Protein AF-A0A4S0UPZ2-F1 (afdb_monomer_lite)

Structure (mmCIF, N/CA/C/O backbone):
data_AF-A0A4S0UPZ2-F1
#
_entry.id   AF-A0A4S0UPZ2-F1
#
loop_
_atom_site.group_PDB
_atom_site.id
_atom_site.type_symbol
_atom_site.label_atom_id
_atom_site.label_alt_id
_atom_site.label_comp_id
_atom_site.label_asym_id
_atom_site.label_entity_id
_atom_site.label_seq_id
_atom_site.pdbx_PDB_ins_code
_atom_site.Cartn_x
_atom_site.Cartn_y
_atom_site.Cartn_z
_atom_site.occupancy
_atom_site.B_iso_or_equiv
_atom_site.auth_seq_id
_atom_site.auth_comp_id
_atom_site.auth_asym_id
_atom_site.auth_atom_id
_atom_site.pdbx_PDB_model_num
ATOM 1 N N . TRP A 1 1 ? -9.114 -11.997 11.351 1.00 41.38 1 TRP A N 1
ATOM 2 C CA . TRP A 1 1 ? -10.579 -11.842 11.293 1.00 41.38 1 TRP A CA 1
ATOM 3 C C . TRP A 1 1 ? -10.906 -10.466 10.731 1.00 41.38 1 TRP A C 1
ATOM 5 O O . TRP A 1 1 ? -11.064 -9.527 11.491 1.00 41.38 1 TRP A O 1
ATOM 15 N N . GLY A 1 2 ? -10.913 -10.316 9.406 1.00 51.66 2 GLY A N 1
ATOM 16 C CA . GLY A 1 2 ? -11.280 -9.063 8.741 1.00 51.66 2 GLY A CA 1
ATOM 17 C C . GLY A 1 2 ? -12.536 -9.306 7.922 1.00 51.66 2 GLY A C 1
ATOM 18 O O . GLY A 1 2 ? -12.486 -10.040 6.940 1.00 51.66 2 GLY A O 1
ATOM 19 N N . GLY A 1 3 ? -13.668 -8.776 8.374 1.00 61.50 3 GLY A N 1
ATOM 20 C CA . GLY A 1 3 ? -14.908 -8.774 7.606 1.00 61.50 3 GLY A CA 1
ATOM 21 C C . GLY A 1 3 ? -15.029 -7.449 6.867 1.00 61.50 3 GLY A C 1
ATOM 22 O O . GLY A 1 3 ? -14.908 -6.398 7.483 1.00 61.50 3 GLY A O 1
ATOM 23 N N . THR A 1 4 ? -15.275 -7.485 5.561 1.00 67.62 4 THR A N 1
ATOM 24 C CA . THR A 1 4 ? -15.593 -6.288 4.763 1.00 67.62 4 THR A CA 1
ATOM 25 C C . THR A 1 4 ? -17.050 -5.847 4.920 1.00 67.62 4 THR A C 1
ATOM 27 O O . THR A 1 4 ? -17.401 -4.743 4.518 1.00 67.62 4 THR A O 1
ATOM 30 N N . TYR A 1 5 ? -17.899 -6.685 5.529 1.00 72.19 5 TYR A N 1
ATOM 31 C CA . TYR A 1 5 ? -19.290 -6.367 5.837 1.00 72.19 5 TYR A CA 1
ATOM 32 C C . TYR A 1 5 ? -19.778 -7.109 7.088 1.00 72.19 5 TYR A C 1
ATOM 34 O O . TYR A 1 5 ? -19.626 -8.333 7.188 1.00 72.19 5 TYR A O 1
ATOM 42 N N . PHE A 1 6 ? -20.414 -6.371 8.002 1.00 78.50 6 PHE A N 1
ATOM 43 C CA . PHE A 1 6 ? -21.065 -6.901 9.199 1.00 78.50 6 PHE A CA 1
ATOM 44 C C . PHE A 1 6 ? -22.576 -6.636 9.115 1.00 78.50 6 PHE A C 1
ATOM 46 O O . PHE A 1 6 ? -22.980 -5.478 9.000 1.00 78.50 6 PHE A O 1
ATOM 53 N N . PRO A 1 7 ? -23.424 -7.679 9.136 1.00 79.81 7 PRO A N 1
ATOM 54 C CA . PRO A 1 7 ? -24.875 -7.505 9.106 1.00 79.81 7 PRO A CA 1
ATOM 55 C C . PRO A 1 7 ? -25.372 -6.819 10.386 1.00 79.81 7 PRO A C 1
ATOM 57 O O . PRO A 1 7 ? -24.712 -6.883 11.419 1.00 79.81 7 PRO A O 1
ATOM 60 N N . ARG A 1 8 ? -26.556 -6.190 10.344 1.00 77.75 8 ARG A N 1
ATOM 61 C CA . ARG A 1 8 ? -27.177 -5.572 11.534 1.00 77.75 8 ARG A CA 1
ATOM 62 C C . ARG A 1 8 ? -27.313 -6.573 12.686 1.00 77.75 8 ARG A C 1
ATOM 64 O O . ARG A 1 8 ? -26.870 -6.289 13.794 1.00 77.75 8 ARG A O 1
ATOM 71 N N . ASP A 1 9 ? -27.861 -7.745 12.380 1.00 83.12 9 ASP A N 1
ATOM 72 C CA . ASP A 1 9 ? -28.049 -8.858 13.310 1.00 83.12 9 ASP A CA 1
ATOM 73 C C . ASP A 1 9 ? -27.065 -9.990 12.993 1.00 83.12 9 ASP A C 1
ATOM 75 O O . ASP A 1 9 ? -26.717 -10.208 11.828 1.00 83.12 9 ASP A O 1
ATOM 79 N N . ALA A 1 10 ? -26.633 -10.732 14.016 1.00 82.38 10 ALA A N 1
ATOM 80 C CA . ALA A 1 10 ? -25.714 -11.854 13.848 1.00 82.38 10 ALA A CA 1
ATOM 81 C C . ALA A 1 10 ? -26.300 -12.908 12.896 1.00 82.38 10 ALA A C 1
ATOM 83 O O . ALA A 1 10 ? -27.432 -13.366 13.064 1.00 82.38 10 ALA A O 1
ATOM 84 N N . ARG A 1 11 ? -25.528 -13.308 11.883 1.00 77.00 11 ARG A N 1
ATOM 85 C CA . ARG A 1 11 ? -25.946 -14.309 10.890 1.00 77.00 11 ARG A CA 1
ATOM 86 C C . ARG A 1 11 ? -24.776 -15.190 10.490 1.00 77.00 11 ARG A C 1
ATOM 88 O O . ARG A 1 11 ? -23.660 -14.704 10.328 1.00 77.00 11 ARG A O 1
ATOM 95 N N . TYR A 1 12 ? -25.052 -16.479 10.287 1.00 76.75 12 TYR A N 1
ATOM 96 C CA . TYR A 1 12 ? -24.095 -17.463 9.762 1.00 76.75 12 TYR A CA 1
ATOM 97 C C . TYR A 1 12 ? -22.742 -17.472 10.500 1.00 76.75 12 TYR A C 1
ATOM 99 O O . TYR A 1 12 ? -21.684 -17.458 9.876 1.00 76.75 12 TYR A O 1
ATOM 107 N N . GLY A 1 13 ? -22.768 -17.429 11.838 1.00 74.12 13 GLY A N 1
ATOM 108 C CA . GLY A 1 13 ? -21.552 -17.429 12.662 1.00 74.12 13 GLY A CA 1
ATOM 109 C C . GLY A 1 13 ? -20.736 -16.132 12.612 1.00 74.12 13 GLY A C 1
ATOM 110 O O . GLY A 1 13 ? -19.625 -16.098 13.134 1.00 74.12 13 GLY A O 1
ATOM 111 N N . ARG A 1 14 ? -21.261 -15.061 11.998 1.00 74.44 14 ARG A N 1
ATOM 112 C CA . ARG A 1 14 ? -20.650 -13.728 12.007 1.00 74.44 14 ARG A CA 1
ATOM 113 C C . ARG A 1 14 ? -21.340 -12.840 13.043 1.00 74.44 14 ARG A C 1
ATOM 115 O O . ARG A 1 14 ? -22.576 -12.819 13.068 1.00 74.44 14 ARG A O 1
ATOM 122 N N . PRO A 1 15 ? -20.574 -12.096 13.861 1.00 78.50 15 PRO A N 1
ATOM 123 C CA . PRO A 1 15 ? -21.151 -11.137 14.789 1.00 78.50 15 PRO A CA 1
ATOM 124 C C . PRO A 1 15 ? -21.911 -10.051 14.024 1.00 78.50 15 PRO A C 1
ATOM 126 O O . PRO A 1 15 ? -21.517 -9.649 12.923 1.00 78.50 15 PRO A O 1
ATOM 129 N N . GLY A 1 16 ? -23.014 -9.596 14.613 1.00 85.94 16 GLY A N 1
ATOM 130 C CA . GLY A 1 16 ? -23.727 -8.422 14.121 1.00 85.94 16 GLY A CA 1
ATOM 131 C C . GLY A 1 16 ? -22.909 -7.154 14.366 1.00 85.94 16 GLY A C 1
ATOM 132 O O . GLY A 1 16 ? -22.077 -7.111 15.272 1.00 85.94 16 GLY A O 1
ATOM 133 N N . PHE A 1 17 ? -23.152 -6.102 13.590 1.00 86.50 17 PHE A N 1
ATOM 134 C CA . PHE A 1 17 ? -22.416 -4.844 13.712 1.00 86.50 17 PHE A CA 1
ATOM 135 C C . PHE A 1 17 ? -22.521 -4.244 15.123 1.00 86.50 17 PHE A C 1
ATOM 137 O O . PHE A 1 17 ? -21.521 -3.783 15.663 1.00 86.50 17 PHE A O 1
ATOM 144 N N . ILE A 1 18 ? -23.691 -4.343 15.766 1.00 87.44 18 ILE A N 1
ATOM 145 C CA . ILE A 1 18 ? -23.878 -3.887 17.153 1.00 87.44 18 ILE A CA 1
ATOM 146 C C . ILE A 1 18 ? -22.973 -4.653 18.125 1.00 87.44 18 ILE A C 1
ATOM 148 O O . ILE A 1 18 ? -22.303 -4.037 18.944 1.00 87.44 18 ILE A O 1
ATOM 152 N N . GLN A 1 19 ? -22.863 -5.974 17.974 1.00 85.88 19 GLN A N 1
ATOM 153 C CA . GLN A 1 19 ? -21.995 -6.798 18.825 1.00 85.88 19 GLN A CA 1
ATOM 154 C C . GLN A 1 19 ? -20.514 -6.455 18.634 1.00 85.88 19 GLN A C 1
ATOM 156 O O . GLN A 1 19 ? -19.737 -6.494 19.586 1.00 85.88 19 GLN A O 1
ATOM 161 N N . VAL A 1 20 ? -20.113 -6.102 17.407 1.00 86.88 20 VAL A N 1
ATOM 162 C CA . VAL A 1 20 ? -18.757 -5.606 17.138 1.00 86.88 20 VAL A CA 1
ATOM 163 C C . VAL A 1 20 ? -18.519 -4.289 17.879 1.00 86.88 20 VAL A C 1
ATOM 165 O O . VAL A 1 20 ? -17.489 -4.150 18.531 1.00 86.88 20 VAL A O 1
ATOM 168 N N . LEU A 1 21 ? -19.467 -3.348 17.830 1.00 88.81 21 LEU A N 1
ATOM 169 C CA . LEU A 1 21 ? -19.346 -2.063 18.527 1.00 88.81 21 LEU A CA 1
ATOM 170 C C . LEU A 1 21 ? -19.285 -2.224 20.052 1.00 88.81 21 LEU A C 1
ATOM 172 O O . LEU A 1 21 ? -18.443 -1.600 20.690 1.00 88.81 21 LEU A O 1
ATOM 176 N N . GLU A 1 22 ? -20.114 -3.091 20.633 1.00 90.75 22 GLU A N 1
ATOM 177 C CA . GLU A 1 22 ? -20.085 -3.398 22.071 1.00 90.75 22 GLU A CA 1
ATOM 178 C C . GLU A 1 22 ? -18.745 -4.012 22.496 1.00 90.75 22 GLU A C 1
ATOM 180 O O . GLU A 1 22 ? -18.179 -3.641 23.525 1.00 90.75 22 GLU A O 1
ATOM 185 N N . ALA A 1 23 ? -18.195 -4.923 21.686 1.00 87.44 23 ALA A N 1
ATOM 186 C CA . ALA A 1 23 ? -16.885 -5.512 21.946 1.00 87.44 23 ALA A CA 1
ATOM 187 C C . ALA A 1 23 ? -15.756 -4.470 21.873 1.00 87.44 23 ALA A C 1
ATOM 189 O O . ALA A 1 23 ? -14.824 -4.527 22.678 1.00 87.44 23 ALA A O 1
ATOM 190 N N . VAL A 1 24 ? -15.847 -3.513 20.943 1.00 87.31 24 VAL A N 1
ATOM 191 C CA . VAL A 1 24 ? -14.893 -2.400 20.823 1.00 87.31 24 VAL A CA 1
ATOM 192 C C . VAL A 1 24 ? -14.984 -1.463 22.028 1.00 87.31 24 VAL A C 1
ATOM 194 O O . VAL A 1 24 ? -13.948 -1.162 22.616 1.00 87.31 24 VAL A O 1
ATOM 197 N N . ASP A 1 25 ? -16.186 -1.044 22.439 1.00 90.56 25 ASP A N 1
ATOM 198 C CA . ASP A 1 25 ? -16.372 -0.178 23.617 1.00 90.56 25 ASP A CA 1
ATOM 199 C C . ASP A 1 25 ? -15.835 -0.847 24.890 1.00 90.56 25 ASP A C 1
ATOM 201 O O . ASP A 1 25 ? -15.066 -0.241 25.640 1.00 90.56 25 ASP A O 1
ATOM 205 N N . LYS A 1 26 ? -16.138 -2.136 25.086 1.00 89.38 26 LYS A N 1
ATOM 206 C CA . LYS A 1 26 ? -15.614 -2.910 26.214 1.00 89.38 26 LYS A CA 1
ATOM 207 C C . LYS A 1 26 ? -14.088 -2.992 26.194 1.00 89.38 26 LYS A C 1
ATOM 209 O O . LYS A 1 26 ? -13.446 -2.740 27.212 1.00 89.38 26 LYS A O 1
ATOM 214 N N . ALA A 1 27 ? -13.495 -3.324 25.047 1.00 87.25 27 ALA A N 1
ATOM 215 C CA . ALA A 1 27 ? -12.043 -3.400 24.910 1.00 87.25 27 ALA A CA 1
ATOM 216 C C . ALA A 1 27 ? -11.376 -2.042 25.178 1.00 87.25 27 ALA A C 1
ATOM 218 O O . ALA A 1 27 ? -10.350 -1.991 25.855 1.00 87.25 27 ALA A O 1
ATOM 219 N N . TRP A 1 28 ? -11.979 -0.949 24.707 1.00 86.31 28 TRP A N 1
ATOM 220 C CA . TRP A 1 28 ? -11.487 0.404 24.943 1.00 86.31 28 TRP A CA 1
ATOM 221 C C . TRP A 1 28 ? -11.517 0.782 26.425 1.00 86.31 28 TRP A C 1
ATOM 223 O O . TRP A 1 28 ? -10.536 1.308 26.937 1.00 86.31 28 TRP A O 1
ATOM 233 N N . ARG A 1 29 ? -12.608 0.474 27.135 1.00 88.38 29 ARG A N 1
ATOM 234 C CA . ARG A 1 29 ? -12.759 0.806 28.561 1.00 88.38 29 ARG A CA 1
ATOM 235 C C . ARG A 1 29 ? -11.898 -0.058 29.475 1.00 88.38 29 ARG A C 1
ATOM 237 O O . ARG A 1 29 ? -11.343 0.447 30.443 1.00 88.38 29 ARG A O 1
ATOM 244 N N . GLU A 1 30 ? -11.814 -1.356 29.198 1.00 90.00 30 GLU A N 1
ATOM 245 C CA . GLU A 1 30 ? -11.189 -2.320 30.111 1.00 90.00 30 GLU A CA 1
ATOM 246 C C . GLU A 1 30 ? -9.710 -2.574 29.804 1.00 90.00 30 GLU A C 1
ATOM 248 O O . GLU A 1 30 ? -8.969 -3.023 30.677 1.00 90.00 30 GLU A O 1
ATOM 253 N N . LYS A 1 31 ? -9.270 -2.347 28.560 1.00 85.50 31 LYS A N 1
ATOM 254 C CA . LYS A 1 31 ? -7.946 -2.771 28.074 1.00 85.50 31 LYS A CA 1
ATOM 255 C C . LYS A 1 31 ? -7.236 -1.696 27.254 1.00 85.50 31 LYS A C 1
ATOM 257 O O . LYS A 1 31 ? -6.421 -2.020 26.391 1.00 85.50 31 LYS A O 1
ATOM 262 N N . GLN A 1 32 ? -7.507 -0.424 27.542 1.00 84.12 32 GLN A N 1
ATOM 263 C CA . GLN A 1 32 ? -6.949 0.710 26.801 1.00 84.12 32 GLN A CA 1
ATOM 264 C C . GLN A 1 32 ? -5.416 0.669 26.705 1.00 84.12 32 GLN A C 1
ATOM 266 O O . GLN A 1 32 ? -4.858 0.875 25.632 1.00 84.12 32 GLN A O 1
ATOM 271 N N . GLN A 1 33 ? -4.736 0.353 27.811 1.00 83.94 33 GLN A N 1
ATOM 272 C CA . GLN A 1 33 ? -3.273 0.298 27.854 1.00 83.94 33 GLN A CA 1
ATOM 273 C C . GLN A 1 33 ? -2.708 -0.823 26.968 1.00 83.94 33 GLN A C 1
ATOM 275 O O . GLN A 1 33 ? -1.809 -0.585 26.171 1.00 83.94 33 GLN A O 1
ATOM 280 N N . SER A 1 34 ? -3.301 -2.018 27.019 1.00 81.94 34 SER A N 1
ATOM 281 C CA . SER A 1 34 ? -2.903 -3.147 26.165 1.00 81.94 34 SER A CA 1
ATOM 282 C C . SER A 1 34 ? -3.173 -2.880 24.676 1.00 81.94 34 SER A C 1
ATOM 284 O O . SER A 1 34 ? -2.413 -3.332 23.816 1.00 81.94 34 SER A O 1
ATOM 286 N N . LEU A 1 35 ? -4.232 -2.126 24.355 1.00 84.56 35 LEU A N 1
ATOM 287 C CA . LEU A 1 35 ? -4.507 -1.664 22.992 1.00 84.56 35 LEU A CA 1
ATOM 288 C C . LEU A 1 35 ? -3.441 -0.680 22.501 1.00 84.56 35 LEU A C 1
ATOM 290 O O . LEU A 1 35 ? -2.992 -0.816 21.364 1.00 84.56 35 LEU A O 1
ATOM 294 N N . ALA A 1 36 ? -3.022 0.268 23.345 1.00 86.38 36 ALA A N 1
ATOM 295 C CA . ALA A 1 36 ? -1.958 1.215 23.019 1.00 86.38 36 ALA A CA 1
ATOM 296 C C . ALA A 1 36 ? -0.628 0.491 22.765 1.00 86.38 36 ALA A C 1
ATOM 298 O O . ALA A 1 36 ? -0.044 0.653 21.702 1.00 86.38 36 ALA A O 1
ATOM 299 N N . GLU A 1 37 ? -0.226 -0.417 23.657 1.00 87.31 37 GLU A N 1
ATOM 300 C CA . GLU A 1 37 ? 0.990 -1.227 23.492 1.00 87.31 37 GLU A CA 1
ATOM 301 C C . GLU A 1 37 ? 0.963 -2.070 22.204 1.00 87.31 37 GLU A C 1
ATOM 303 O O . GLU A 1 37 ? 1.966 -2.193 21.500 1.00 87.31 37 GLU A O 1
ATOM 308 N N . SER A 1 38 ? -0.201 -2.628 21.856 1.00 83.62 38 SER A N 1
ATOM 309 C CA . SER A 1 38 ? -0.376 -3.389 20.612 1.00 83.62 38 SER A CA 1
ATOM 310 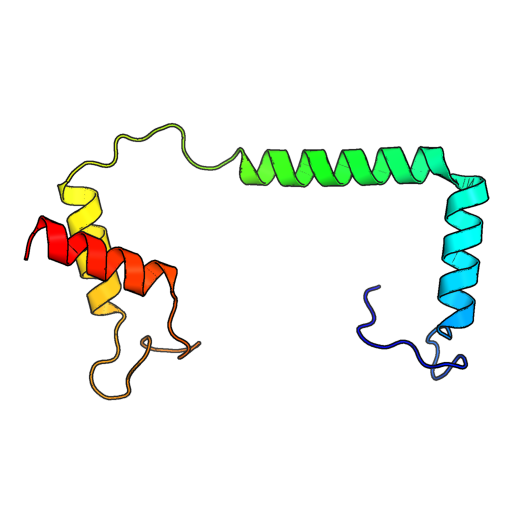C C . SER A 1 38 ? -0.277 -2.499 19.369 1.00 83.62 38 SER A C 1
ATOM 312 O O . SER A 1 38 ? 0.282 -2.916 18.353 1.00 83.62 38 SER A O 1
ATOM 314 N N . ALA A 1 39 ? -0.825 -1.283 19.434 1.00 85.06 39 ALA A N 1
ATOM 315 C CA . ALA A 1 39 ? -0.749 -0.305 18.355 1.00 85.06 39 ALA A CA 1
ATOM 316 C C . ALA A 1 39 ? 0.687 0.203 18.161 1.00 85.06 39 ALA A C 1
ATOM 318 O O . ALA A 1 39 ? 1.159 0.273 17.024 1.00 85.06 39 ALA A O 1
ATOM 319 N N . ASP A 1 40 ? 1.402 0.474 19.251 1.00 90.38 40 ASP A N 1
ATOM 320 C CA . ASP A 1 40 ? 2.806 0.882 19.231 1.00 90.38 40 ASP A CA 1
ATOM 321 C C . ASP A 1 40 ? 3.688 -0.228 18.653 1.00 90.38 40 ASP A C 1
ATOM 323 O O . ASP A 1 40 ? 4.498 0.020 17.762 1.00 90.38 40 ASP A O 1
ATOM 327 N N . GLY A 1 41 ? 3.473 -1.480 19.073 1.00 88.62 41 GLY A N 1
ATOM 328 C CA . GLY A 1 41 ? 4.182 -2.637 18.525 1.00 88.62 41 GLY A CA 1
ATOM 329 C C . GLY A 1 41 ? 3.941 -2.832 17.024 1.00 88.62 41 GLY A C 1
ATOM 330 O O . GLY A 1 41 ? 4.878 -3.109 16.273 1.00 88.62 41 GLY A O 1
ATOM 331 N N . LEU A 1 42 ? 2.701 -2.644 16.559 1.00 86.31 42 LEU A N 1
ATOM 332 C CA . LEU A 1 42 ? 2.382 -2.698 15.132 1.00 86.31 42 LEU A CA 1
ATOM 333 C C . LEU A 1 42 ? 3.056 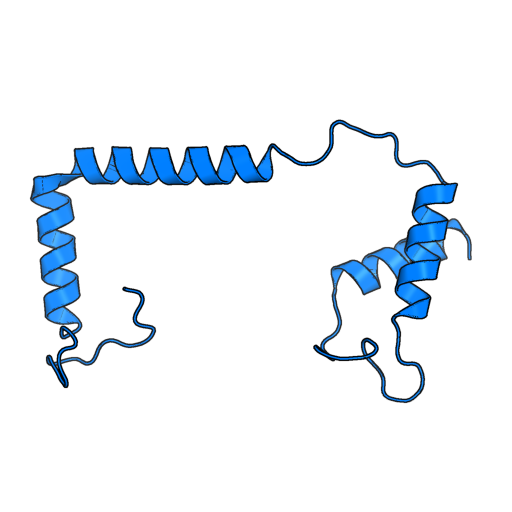-1.556 14.361 1.00 86.31 42 LEU A C 1
ATOM 335 O O . LEU A 1 42 ? 3.593 -1.788 13.278 1.00 86.31 42 LEU A O 1
ATOM 339 N N . THR A 1 43 ? 3.043 -0.349 14.923 1.00 86.75 43 THR A N 1
ATOM 340 C CA . THR A 1 43 ? 3.650 0.842 14.319 1.00 86.75 43 THR A CA 1
ATOM 341 C C . THR A 1 43 ? 5.155 0.660 14.187 1.00 86.75 43 THR A C 1
ATOM 343 O O . THR A 1 43 ? 5.671 0.751 13.078 1.00 86.75 43 THR A O 1
ATOM 346 N N . ALA A 1 44 ? 5.837 0.267 15.263 1.00 87.06 44 ALA A N 1
ATOM 347 C CA . ALA A 1 44 ? 7.269 -0.011 15.260 1.00 87.06 44 ALA A CA 1
ATOM 348 C C . ALA A 1 44 ? 7.646 -1.111 14.253 1.00 87.06 44 ALA A C 1
ATOM 350 O O . ALA A 1 44 ? 8.639 -0.996 13.537 1.00 87.06 44 ALA A O 1
ATOM 351 N N . HIS A 1 45 ? 6.834 -2.167 14.140 1.00 85.44 45 HIS A N 1
ATOM 352 C CA . HIS A 1 45 ? 7.065 -3.240 13.167 1.00 85.44 45 HIS A CA 1
ATOM 353 C C . HIS A 1 45 ? 6.906 -2.769 11.713 1.00 85.44 45 HIS A C 1
ATOM 355 O O . HIS A 1 45 ? 7.670 -3.174 10.832 1.00 85.44 45 HIS A O 1
ATOM 361 N N . VAL A 1 46 ? 5.915 -1.914 11.443 1.00 84.88 46 VAL A N 1
ATOM 362 C CA . VAL A 1 46 ? 5.718 -1.296 10.123 1.00 84.88 46 VAL A CA 1
ATOM 363 C C . VAL A 1 46 ? 6.859 -0.332 9.811 1.00 84.88 46 VAL A C 1
ATOM 365 O O . VAL A 1 46 ? 7.444 -0.424 8.734 1.00 84.88 46 VAL A O 1
ATOM 368 N N . GLU A 1 47 ? 7.226 0.532 10.754 1.00 82.25 47 GLU A N 1
ATOM 369 C CA . GLU A 1 47 ? 8.347 1.460 10.624 1.00 82.25 47 GLU A CA 1
ATOM 370 C C . GLU A 1 47 ? 9.656 0.725 10.371 1.00 82.25 47 GLU A C 1
ATOM 372 O O . GLU A 1 47 ? 10.368 1.085 9.446 1.00 82.25 47 GLU A O 1
ATOM 377 N N . GLN A 1 48 ? 9.958 -0.351 11.098 1.00 80.50 48 GLN A N 1
ATOM 378 C CA . GLN A 1 48 ? 11.172 -1.137 10.879 1.00 80.50 48 GLN A CA 1
ATOM 379 C C . GLN A 1 48 ? 11.201 -1.775 9.481 1.00 80.50 48 GLN A C 1
ATOM 381 O O . GLN A 1 48 ? 12.253 -1.818 8.838 1.00 80.50 48 GLN A O 1
ATOM 386 N N . ARG A 1 49 ? 10.052 -2.243 8.976 1.00 76.81 49 ARG A N 1
ATOM 387 C CA . ARG A 1 49 ? 9.947 -2.755 7.601 1.00 76.81 49 ARG A CA 1
ATOM 388 C C . ARG A 1 49 ? 10.108 -1.669 6.546 1.00 76.81 49 ARG A C 1
ATOM 390 O O . ARG A 1 49 ? 10.686 -1.946 5.502 1.00 76.81 49 ARG A O 1
ATOM 397 N N . LEU A 1 50 ? 9.595 -0.470 6.798 1.00 70.06 50 LEU A N 1
ATOM 398 C CA . LEU A 1 50 ? 9.697 0.660 5.872 1.00 70.06 50 LEU A CA 1
ATOM 399 C C . LEU A 1 50 ? 11.061 1.361 5.950 1.00 70.06 50 LEU A C 1
ATOM 401 O O . LEU A 1 50 ? 11.537 1.877 4.945 1.00 70.06 50 LEU A O 1
ATOM 405 N N . ALA A 1 51 ? 11.713 1.342 7.112 1.00 65.25 51 ALA A N 1
ATOM 406 C CA . ALA A 1 51 ? 13.065 1.850 7.327 1.00 65.25 51 ALA A CA 1
ATOM 407 C C . ALA A 1 51 ? 14.118 0.964 6.642 1.00 65.25 51 ALA A C 1
ATOM 409 O O . ALA A 1 51 ? 15.196 1.430 6.278 1.00 65.25 51 ALA A O 1
ATOM 410 N N . GLY A 1 52 ? 13.796 -0.314 6.431 1.00 62.34 52 GLY A N 1
ATOM 411 C CA . GLY A 1 52 ? 14.604 -1.269 5.687 1.00 62.34 52 GLY A CA 1
ATOM 412 C C . GLY A 1 52 ? 14.406 -1.199 4.173 1.00 62.34 52 GLY A C 1
ATOM 413 O O . GLY A 1 52 ? 14.016 -2.199 3.583 1.00 62.34 52 GLY A O 1
ATOM 414 N N . ALA A 1 53 ? 14.705 -0.070 3.530 1.00 57.00 53 ALA A N 1
ATOM 415 C CA . ALA A 1 53 ? 15.106 -0.057 2.122 1.00 57.00 53 ALA A CA 1
ATOM 416 C C . ALA A 1 53 ? 15.810 1.257 1.770 1.00 57.00 53 ALA A C 1
ATOM 418 O O . ALA A 1 53 ? 15.210 2.327 1.772 1.00 57.00 53 ALA A O 1
ATOM 419 N N . ASN A 1 54 ? 17.074 1.119 1.375 1.00 56.84 54 ASN A N 1
ATOM 420 C CA . ASN A 1 54 ? 17.943 2.135 0.788 1.00 56.84 54 ASN A CA 1
ATOM 421 C C . ASN A 1 54 ? 18.608 3.069 1.810 1.00 56.84 54 ASN A C 1
ATOM 423 O O . ASN A 1 54 ? 18.197 4.207 2.037 1.00 56.84 54 ASN A O 1
ATOM 427 N N . GLY A 1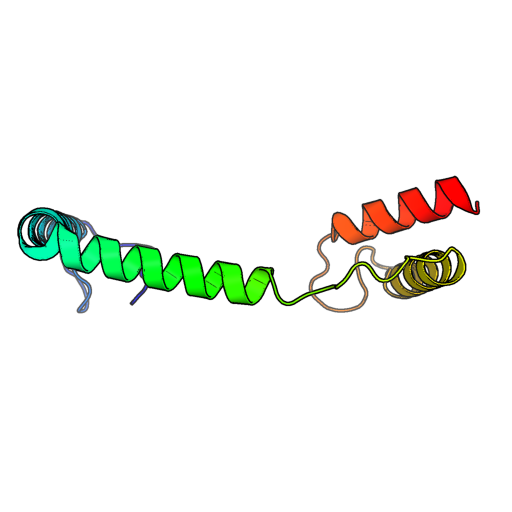 55 ? 19.787 2.649 2.290 1.00 57.44 55 GLY A N 1
ATOM 428 C CA . GLY A 1 55 ? 20.862 3.635 2.411 1.00 57.44 55 GLY A CA 1
ATOM 429 C C . GLY A 1 55 ? 20.930 4.426 1.101 1.00 57.44 55 GLY A C 1
ATOM 430 O O . GLY A 1 55 ? 20.645 3.852 0.050 1.00 57.44 55 GLY A O 1
ATOM 431 N N . LYS A 1 56 ? 21.218 5.732 1.167 1.00 59.56 56 LYS A N 1
ATOM 432 C CA . LYS A 1 56 ? 21.297 6.627 -0.000 1.00 59.56 56 LYS A CA 1
ATOM 433 C C . LYS A 1 56 ? 22.350 6.104 -0.985 1.00 59.56 56 LYS A C 1
ATOM 435 O O . LYS A 1 56 ? 23.476 6.587 -1.004 1.00 59.56 56 LYS A O 1
ATOM 440 N N . ALA A 1 57 ? 22.006 5.096 -1.775 1.00 63.12 57 ALA A N 1
ATOM 441 C CA . ALA A 1 57 ? 22.721 4.763 -2.979 1.00 63.12 57 ALA A CA 1
ATOM 442 C C . ALA A 1 57 ? 22.548 5.989 -3.864 1.00 63.12 57 ALA A C 1
ATOM 444 O O . ALA A 1 57 ? 21.421 6.449 -4.081 1.00 63.12 57 ALA A O 1
ATOM 445 N N . ALA A 1 58 ? 23.663 6.585 -4.271 1.00 67.94 58 ALA A N 1
ATOM 446 C CA . ALA A 1 58 ? 23.608 7.638 -5.259 1.00 67.94 58 ALA A CA 1
ATOM 447 C C . ALA A 1 58 ? 22.953 7.031 -6.504 1.00 67.94 58 ALA A C 1
ATOM 449 O O . ALA A 1 58 ? 23.484 6.092 -7.087 1.00 67.94 58 ALA A O 1
ATOM 450 N N . LEU A 1 59 ? 21.761 7.516 -6.844 1.00 70.88 59 LEU A N 1
ATOM 451 C CA . LEU A 1 5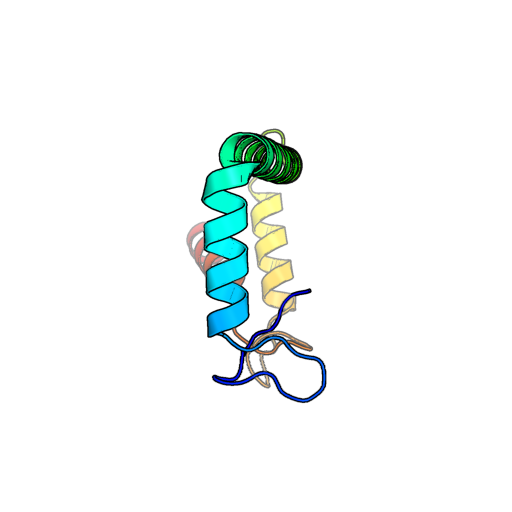9 ? 21.140 7.219 -8.124 1.00 70.88 59 LEU A CA 1
ATOM 452 C C . LEU A 1 59 ? 21.988 7.934 -9.172 1.00 70.88 59 LEU A C 1
ATOM 454 O O . LEU A 1 59 ? 21.946 9.164 -9.255 1.00 70.88 59 LEU A O 1
ATOM 458 N N . ASP A 1 60 ? 22.810 7.181 -9.895 1.00 81.12 60 ASP A N 1
ATOM 459 C CA . ASP A 1 60 ? 23.541 7.715 -11.035 1.00 81.12 60 ASP A CA 1
ATOM 460 C C . ASP A 1 60 ? 22.634 7.810 -12.270 1.00 81.12 60 ASP A C 1
ATOM 462 O O . ASP A 1 60 ? 21.484 7.354 -12.286 1.00 81.12 60 ASP A O 1
ATOM 466 N N . HIS A 1 61 ? 23.139 8.514 -13.279 1.00 81.38 61 HIS A N 1
ATOM 467 C CA . HIS A 1 61 ? 22.410 8.781 -14.514 1.00 81.38 61 HIS A CA 1
ATOM 468 C C . HIS A 1 61 ? 22.066 7.482 -15.256 1.00 81.38 61 HIS A C 1
ATOM 470 O O . HIS A 1 61 ? 20.897 7.257 -15.573 1.00 81.38 61 HIS A O 1
ATOM 476 N N . ASP A 1 62 ? 23.047 6.592 -15.409 1.00 85.69 62 ASP A N 1
ATOM 477 C CA . ASP A 1 62 ? 22.901 5.325 -16.127 1.00 85.69 62 ASP A CA 1
ATOM 478 C C . ASP A 1 62 ? 21.840 4.416 -15.488 1.00 85.69 62 ASP A C 1
ATOM 480 O O . ASP A 1 62 ? 21.036 3.799 -16.188 1.00 85.69 62 ASP A O 1
ATOM 484 N N . THR A 1 63 ? 21.762 4.382 -14.154 1.00 86.00 63 THR A N 1
ATOM 485 C CA . THR A 1 63 ? 20.761 3.597 -13.417 1.00 86.00 63 THR A CA 1
ATOM 486 C C . THR A 1 63 ? 19.338 4.085 -13.695 1.00 86.00 63 THR A C 1
ATOM 488 O O . THR A 1 63 ? 18.402 3.286 -13.776 1.00 86.00 63 THR A O 1
ATOM 491 N N . LEU A 1 64 ? 19.144 5.399 -13.836 1.00 86.12 64 LEU A N 1
ATOM 492 C CA . LEU A 1 64 ? 17.830 5.972 -14.134 1.00 86.12 64 LEU A CA 1
ATOM 493 C C . LEU A 1 64 ? 17.433 5.758 -15.599 1.00 86.12 64 LEU A C 1
ATOM 495 O O . LEU A 1 64 ? 16.259 5.493 -15.866 1.00 86.12 64 LEU A O 1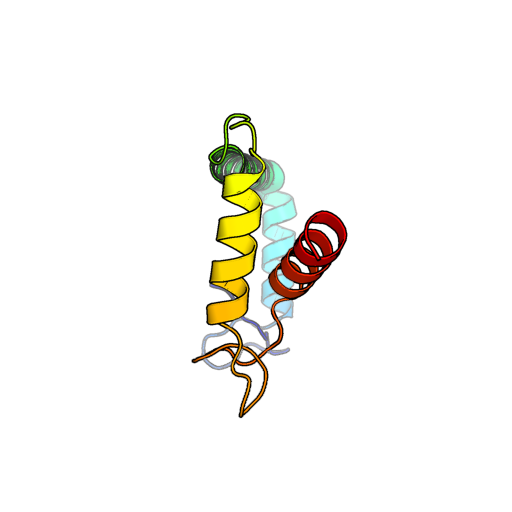
ATOM 499 N N . ALA A 1 65 ? 18.395 5.814 -16.522 1.00 87.38 65 ALA A N 1
ATOM 500 C CA . ALA A 1 65 ? 18.173 5.491 -17.928 1.00 87.38 65 ALA A CA 1
ATOM 501 C C . ALA A 1 65 ? 17.822 4.002 -18.123 1.00 87.38 65 ALA A C 1
ATOM 503 O O . ALA A 1 65 ? 16.847 3.685 -18.809 1.00 87.38 65 ALA A O 1
ATOM 504 N N . ASP A 1 66 ? 18.537 3.087 -17.453 1.00 89.88 66 ASP A N 1
ATOM 505 C CA . ASP A 1 66 ? 18.216 1.650 -17.459 1.00 89.88 66 ASP A CA 1
ATOM 506 C C . ASP A 1 66 ? 16.809 1.387 -16.909 1.00 89.88 66 ASP A C 1
ATOM 508 O O . ASP A 1 66 ? 16.015 0.662 -17.515 1.00 89.88 66 ASP A O 1
ATOM 512 N N . LEU A 1 67 ? 16.447 2.037 -15.796 1.00 90.38 67 LEU A N 1
ATOM 513 C CA . LEU A 1 67 ? 15.100 1.942 -15.237 1.00 90.38 67 LEU A CA 1
ATOM 514 C C . LEU A 1 67 ? 14.034 2.373 -16.257 1.00 90.38 67 LEU A C 1
ATOM 516 O O . LEU A 1 67 ? 13.036 1.669 -16.424 1.00 90.38 67 LEU A O 1
ATOM 520 N N . GLY A 1 68 ? 14.248 3.497 -16.948 1.00 91.75 68 GLY A N 1
ATOM 521 C CA . GLY A 1 68 ? 13.357 3.985 -18.002 1.00 91.75 68 GLY A CA 1
ATOM 522 C C . GLY A 1 68 ? 13.176 2.964 -19.128 1.00 91.75 68 GLY A C 1
ATOM 523 O O . GLY A 1 68 ? 12.043 2.601 -19.453 1.00 91.75 68 GLY A O 1
ATOM 524 N N . GLY A 1 69 ? 14.278 2.422 -19.655 1.00 92.19 69 GLY A N 1
ATOM 525 C CA . GLY A 1 69 ? 14.249 1.407 -20.714 1.00 92.19 69 GLY A CA 1
ATOM 526 C C . GLY A 1 69 ? 13.544 0.113 -20.293 1.00 92.19 69 GLY A C 1
ATOM 527 O O . GLY A 1 69 ? 12.756 -0.457 -21.051 1.00 92.19 69 GLY A O 1
ATOM 528 N N . ARG A 1 70 ? 13.752 -0.334 -19.050 1.00 92.12 70 ARG A N 1
ATOM 529 C CA . ARG A 1 70 ? 13.070 -1.517 -18.507 1.00 92.12 70 ARG A CA 1
ATOM 530 C C . ARG A 1 70 ? 11.569 -1.303 -18.364 1.00 92.12 70 ARG A C 1
ATOM 532 O O . ARG A 1 70 ? 10.812 -2.229 -18.651 1.00 92.12 70 ARG A O 1
ATOM 539 N N . ILE A 1 71 ? 11.135 -0.117 -17.934 1.00 91.81 71 ILE A N 1
ATOM 540 C CA . ILE A 1 71 ? 9.710 0.217 -17.829 1.00 91.81 71 ILE A CA 1
ATOM 541 C C . ILE A 1 71 ? 9.078 0.321 -19.225 1.00 91.81 71 ILE A C 1
ATOM 543 O O . ILE A 1 71 ? 7.991 -0.221 -19.417 1.00 91.81 71 ILE A O 1
ATOM 547 N N . ASP A 1 72 ? 9.751 0.927 -20.212 1.00 91.00 72 ASP A N 1
ATOM 548 C CA . ASP A 1 72 ? 9.258 0.982 -21.601 1.00 91.00 72 ASP A CA 1
ATOM 549 C C . ASP A 1 72 ? 9.045 -0.428 -22.176 1.00 91.00 72 ASP A C 1
ATOM 551 O O . ASP A 1 72 ? 7.997 -0.720 -22.752 1.00 91.00 72 ASP A O 1
ATOM 555 N N . GLY A 1 73 ? 9.971 -1.355 -21.906 1.00 91.19 73 GLY A N 1
ATOM 556 C CA . GLY A 1 73 ? 9.843 -2.760 -22.302 1.00 91.19 73 GLY A CA 1
ATOM 557 C C . GLY A 1 73 ? 8.660 -3.508 -21.664 1.00 91.19 73 GLY A C 1
ATOM 558 O O . GLY A 1 73 ? 8.248 -4.559 -22.169 1.00 91.19 73 GLY A O 1
ATOM 559 N N . MET A 1 74 ? 8.089 -2.989 -20.574 1.00 90.75 74 MET A N 1
ATOM 560 C CA . MET A 1 74 ? 6.881 -3.537 -19.949 1.00 90.75 74 MET A CA 1
ATOM 561 C C . MET A 1 74 ? 5.594 -3.003 -20.580 1.00 90.75 74 MET A C 1
ATOM 563 O O . MET A 1 74 ? 4.535 -3.575 -20.322 1.00 90.75 74 MET A O 1
ATOM 567 N N . ILE A 1 75 ? 5.649 -1.947 -21.396 1.00 89.62 75 ILE A N 1
ATOM 568 C CA . ILE A 1 75 ? 4.468 -1.370 -22.039 1.00 89.62 75 ILE A CA 1
ATOM 569 C C . ILE A 1 75 ? 4.016 -2.256 -23.198 1.00 89.62 75 ILE A C 1
ATOM 571 O O . ILE A 1 75 ? 4.778 -2.624 -24.094 1.00 89.62 75 ILE A O 1
ATOM 575 N N . ASP A 1 76 ? 2.737 -2.605 -23.178 1.00 89.75 76 ASP A N 1
ATOM 576 C CA . ASP A 1 76 ? 2.071 -3.272 -24.284 1.00 89.75 76 ASP A CA 1
ATOM 577 C C . ASP A 1 76 ? 1.615 -2.209 -25.289 1.00 89.75 76 ASP A C 1
ATOM 579 O O . ASP A 1 76 ? 0.628 -1.507 -25.067 1.00 89.75 76 ASP A O 1
ATOM 583 N N . ARG A 1 77 ? 2.377 -2.048 -26.375 1.00 87.69 77 ARG A N 1
ATOM 584 C CA . ARG A 1 77 ? 2.107 -1.033 -27.404 1.00 87.69 77 ARG A CA 1
ATOM 585 C C . ARG A 1 77 ? 0.925 -1.392 -28.311 1.00 87.69 77 ARG A C 1
ATOM 587 O O . ARG A 1 77 ? 0.388 -0.492 -28.948 1.00 87.69 77 ARG A O 1
ATOM 594 N N . ASP A 1 78 ? 0.506 -2.658 -28.328 1.00 88.25 78 ASP A N 1
ATOM 595 C CA . ASP A 1 78 ? -0.584 -3.140 -29.181 1.00 88.25 78 ASP A CA 1
ATOM 596 C C . ASP A 1 78 ? -1.936 -3.057 -28.462 1.00 88.25 78 ASP A C 1
ATOM 598 O O . ASP A 1 78 ? -2.922 -2.585 -29.025 1.00 88.25 78 ASP A O 1
ATOM 602 N N . LEU A 1 79 ? -1.989 -3.502 -27.200 1.00 84.69 79 LEU A N 1
ATOM 603 C CA . LEU A 1 79 ? -3.227 -3.579 -26.411 1.00 84.69 79 LEU A CA 1
ATOM 604 C C . LEU A 1 79 ? -3.359 -2.480 -25.350 1.00 84.69 79 LEU A C 1
ATOM 606 O O . LEU A 1 79 ? -4.408 -2.362 -24.715 1.00 84.69 79 LEU A O 1
ATOM 610 N N . GLY A 1 80 ? -2.306 -1.695 -25.126 1.00 81.81 80 GLY A N 1
ATOM 611 C CA . GLY A 1 80 ? -2.244 -0.709 -24.055 1.00 81.81 80 GLY A CA 1
ATOM 612 C C . GLY A 1 80 ? -2.022 -1.322 -22.665 1.00 81.81 80 GLY A C 1
ATOM 613 O O . GLY A 1 80 ? -2.266 -2.507 -22.400 1.00 81.81 80 GLY A O 1
ATOM 614 N N . GLY A 1 81 ? -1.554 -0.476 -21.745 1.00 84.88 81 GLY A N 1
ATOM 615 C CA . GLY A 1 81 ? -1.216 -0.867 -20.376 1.00 84.88 81 GLY A CA 1
ATOM 616 C C . GLY A 1 81 ? 0.098 -1.646 -20.286 1.00 84.88 81 GLY A C 1
ATOM 617 O O . GLY A 1 81 ? 0.965 -1.546 -21.152 1.00 84.88 81 GLY A O 1
ATOM 618 N N . LEU A 1 82 ? 0.262 -2.408 -19.205 1.00 87.25 82 LEU A N 1
ATOM 619 C CA . LEU A 1 82 ? 1.428 -3.272 -19.015 1.00 87.25 82 LEU A CA 1
ATOM 620 C C . LEU A 1 82 ? 1.225 -4.630 -19.703 1.00 87.25 82 LEU A C 1
ATOM 622 O O . LEU A 1 82 ? 0.100 -5.120 -19.851 1.00 87.25 82 LEU A O 1
ATOM 626 N N . ARG A 1 83 ? 2.327 -5.259 -20.115 1.00 86.38 83 ARG A N 1
ATOM 627 C CA . ARG A 1 83 ? 2.345 -6.657 -20.551 1.00 86.38 83 ARG A CA 1
ATOM 628 C C . ARG A 1 83 ? 1.988 -7.554 -19.364 1.00 86.38 83 ARG A C 1
ATOM 630 O O . ARG A 1 83 ? 2.555 -7.424 -18.282 1.00 86.38 83 ARG A O 1
ATOM 637 N N . GLY A 1 84 ? 1.062 -8.486 -19.577 1.00 80.56 84 GLY A N 1
ATOM 638 C CA . GLY A 1 84 ? 0.535 -9.344 -18.512 1.00 80.56 84 GLY A CA 1
ATOM 639 C C . GLY A 1 84 ? -0.528 -8.658 -17.646 1.00 80.56 84 GLY A C 1
ATOM 640 O O . GLY A 1 84 ? -1.149 -7.678 -18.052 1.00 80.56 84 GLY A O 1
ATOM 641 N N . ALA A 1 85 ? -0.786 -9.221 -16.466 1.00 74.50 85 ALA A N 1
ATOM 642 C CA . ALA A 1 85 ? -1.713 -8.667 -15.484 1.00 74.50 85 ALA A CA 1
ATOM 643 C C . ALA A 1 85 ? -0.939 -8.025 -14.316 1.00 74.50 85 ALA A C 1
ATOM 645 O O . ALA A 1 85 ? 0.108 -8.553 -13.941 1.00 74.50 85 ALA A O 1
ATOM 646 N N . PRO A 1 86 ? -1.462 -6.961 -13.679 1.00 69.31 86 PRO A N 1
ATOM 647 C CA . PRO A 1 86 ? -2.680 -6.221 -14.015 1.00 69.31 86 PRO A CA 1
ATOM 648 C C . PRO A 1 86 ? -2.460 -5.192 -15.139 1.00 69.31 86 PRO A C 1
ATOM 650 O O . PRO A 1 86 ? -1.440 -4.514 -15.192 1.00 69.31 86 PRO A O 1
ATOM 653 N N . LYS A 1 87 ? -3.466 -5.029 -16.007 1.00 75.69 87 LYS A N 1
ATOM 654 C CA . LYS A 1 87 ? -3.448 -4.110 -17.164 1.00 75.69 87 LYS A CA 1
ATOM 655 C C . LYS A 1 87 ? -3.654 -2.629 -16.800 1.00 75.69 87 LYS A C 1
ATOM 657 O O . LYS A 1 87 ? -3.608 -1.776 -17.683 1.00 75.69 87 LYS A O 1
ATOM 662 N N . PHE A 1 88 ? -3.902 -2.312 -15.526 1.00 77.44 88 PHE A N 1
ATOM 663 C CA . PHE A 1 88 ? -4.108 -0.931 -15.087 1.00 77.44 88 PHE A CA 1
ATOM 664 C C . PHE A 1 88 ? -2.809 -0.115 -15.174 1.00 77.44 88 PHE A C 1
ATOM 666 O O . PHE A 1 88 ? -1.741 -0.645 -14.858 1.00 77.44 88 PHE A O 1
ATOM 673 N N . PRO A 1 89 ? -2.881 1.175 -15.553 1.00 72.19 89 PRO A N 1
ATOM 674 C CA . PRO A 1 89 ? -1.711 2.041 -15.579 1.00 72.19 89 PRO A CA 1
ATOM 675 C C . PRO A 1 89 ? -1.084 2.142 -14.188 1.00 72.19 89 PRO A C 1
ATOM 677 O O . PRO A 1 89 ? -1.741 2.522 -13.217 1.00 72.19 89 PRO A O 1
ATOM 680 N N . ASN A 1 90 ? 0.203 1.827 -14.092 1.00 86.56 90 ASN A N 1
ATOM 681 C CA . ASN A 1 90 ? 0.975 2.060 -12.881 1.00 86.56 90 ASN A CA 1
ATOM 682 C C . ASN A 1 90 ? 1.456 3.520 -12.894 1.00 86.56 90 ASN A C 1
ATOM 684 O O . ASN A 1 90 ? 2.346 3.878 -13.663 1.00 86.56 90 ASN A O 1
ATOM 688 N N . ALA A 1 91 ? 0.830 4.378 -12.082 1.00 89.56 91 ALA A N 1
ATOM 689 C CA . ALA A 1 91 ? 1.131 5.812 -12.060 1.00 89.56 91 ALA A CA 1
ATOM 690 C C . ALA A 1 91 ? 2.621 6.125 -11.786 1.00 89.56 91 ALA A C 1
ATOM 692 O O . ALA A 1 91 ? 3.184 6.937 -12.522 1.00 89.56 91 ALA A O 1
ATOM 693 N N . PRO A 1 92 ? 3.299 5.460 -10.825 1.00 90.50 92 PRO A N 1
ATOM 694 C CA . PRO A 1 92 ? 4.749 5.575 -10.675 1.00 90.50 92 PRO A CA 1
ATOM 695 C C . PRO A 1 92 ? 5.539 5.283 -11.955 1.00 90.50 92 PRO A C 1
ATOM 697 O O . PRO A 1 92 ? 6.439 6.044 -12.288 1.00 90.50 92 PRO A O 1
ATOM 700 N N . PHE A 1 93 ? 5.186 4.237 -12.709 1.00 91.06 93 PHE A N 1
ATOM 701 C CA . PHE A 1 93 ? 5.886 3.903 -13.956 1.00 91.06 93 PHE A CA 1
ATOM 702 C C . PHE A 1 93 ? 5.718 4.987 -15.017 1.00 91.06 93 PHE A C 1
ATOM 704 O O . PHE A 1 93 ? 6.690 5.369 -15.664 1.00 91.06 93 PHE A O 1
ATOM 711 N N . MET A 1 94 ? 4.504 5.524 -15.165 1.00 90.44 94 MET A N 1
ATOM 712 C CA . MET A 1 94 ? 4.245 6.617 -16.107 1.00 90.44 94 MET A CA 1
ATOM 713 C C . MET A 1 94 ? 5.049 7.868 -15.735 1.00 90.44 94 MET A C 1
ATOM 715 O O . MET A 1 94 ? 5.621 8.522 -16.603 1.00 90.44 94 MET A O 1
ATOM 719 N N . HIS A 1 95 ? 5.146 8.168 -14.437 1.00 91.62 95 HIS A N 1
ATOM 720 C CA . HIS A 1 95 ? 5.949 9.280 -13.943 1.00 91.62 95 HIS A CA 1
ATOM 721 C C . HIS A 1 95 ? 7.448 9.063 -14.200 1.00 91.62 95 HIS A C 1
ATOM 723 O O . HIS A 1 95 ? 8.119 9.977 -14.670 1.00 91.62 95 HIS A O 1
ATOM 729 N N . SER A 1 96 ? 7.973 7.858 -13.960 1.00 90.81 96 SER A N 1
ATOM 730 C CA . SER A 1 96 ? 9.373 7.528 -14.252 1.00 90.81 96 SER A CA 1
ATOM 731 C C . SER A 1 96 ? 9.710 7.655 -15.740 1.00 90.81 96 SER A C 1
ATOM 733 O O . SER A 1 96 ? 10.745 8.228 -16.065 1.00 90.81 96 SER A O 1
ATOM 735 N N . LEU A 1 97 ? 8.833 7.191 -16.640 1.00 91.44 97 LEU A N 1
ATOM 736 C CA . LEU A 1 97 ? 9.014 7.354 -18.089 1.00 91.44 97 LEU A CA 1
ATOM 737 C C . LEU A 1 97 ? 9.021 8.829 -18.502 1.00 91.44 97 LEU A C 1
ATOM 739 O O . LEU A 1 97 ? 9.887 9.249 -19.264 1.00 91.44 97 LEU A O 1
ATOM 743 N N . TRP A 1 98 ? 8.094 9.625 -17.963 1.00 92.00 98 TRP A N 1
ATOM 744 C CA . TRP A 1 98 ? 8.043 11.067 -18.209 1.00 92.00 98 TRP A CA 1
ATOM 745 C C . TRP A 1 98 ? 9.327 11.779 -17.765 1.00 92.00 98 TRP A C 1
ATOM 747 O O . TRP A 1 98 ? 9.894 12.565 -18.520 1.00 92.00 98 TRP A O 1
ATOM 757 N N . LEU A 1 99 ? 9.813 11.481 -16.556 1.00 91.06 99 LEU A N 1
ATOM 758 C CA . LEU A 1 99 ? 11.044 12.075 -16.030 1.00 91.06 99 LEU A CA 1
ATOM 759 C C . LEU A 1 99 ? 12.291 11.632 -16.802 1.00 91.06 99 LEU A C 1
ATOM 761 O O . LEU A 1 99 ? 13.192 12.443 -16.995 1.00 91.06 99 LEU A O 1
ATOM 765 N N . SER A 1 100 ? 12.348 10.369 -17.235 1.00 90.44 100 SER A N 1
ATOM 766 C CA . SER A 1 100 ? 13.435 9.862 -18.078 1.00 90.44 100 SER A CA 1
ATOM 767 C C . SER A 1 100 ? 13.450 10.570 -19.434 1.00 90.44 100 SER A C 1
ATOM 769 O O . SER A 1 100 ? 14.493 11.071 -19.842 1.00 90.44 100 SER A O 1
ATOM 771 N N . TRP A 1 101 ? 12.289 10.728 -20.080 1.00 89.19 101 TRP A N 1
ATOM 772 C CA . TRP A 1 101 ? 12.189 11.456 -21.347 1.00 89.19 101 TRP A CA 1
ATOM 773 C C . TRP A 1 101 ? 12.577 12.935 -21.219 1.00 89.19 101 TRP A C 1
ATOM 775 O O . TRP A 1 101 ? 13.322 13.441 -22.045 1.00 89.19 101 TRP A O 1
ATOM 785 N N . LEU A 1 102 ? 12.147 13.631 -20.160 1.00 90.62 102 LEU A N 1
ATOM 786 C CA . LEU A 1 102 ? 12.544 15.030 -19.937 1.00 90.62 102 LEU A CA 1
ATOM 787 C C . LEU A 1 102 ? 14.056 15.227 -19.764 1.00 90.62 102 LEU A C 1
ATOM 789 O O . LEU A 1 102 ? 14.546 16.344 -19.929 1.00 90.62 102 LEU A O 1
ATOM 793 N N . ARG A 1 103 ? 14.776 14.182 -19.351 1.00 84.81 103 ARG A N 1
ATOM 794 C CA . ARG A 1 103 ? 16.209 14.251 -19.077 1.00 84.81 103 ARG A CA 1
ATOM 795 C C . ARG A 1 103 ? 17.056 13.863 -20.289 1.00 84.81 103 ARG A C 1
ATOM 797 O O . ARG A 1 103 ? 18.075 14.511 -20.509 1.00 84.81 103 ARG A O 1
ATOM 804 N N . ASP A 1 104 ? 16.633 12.842 -21.034 1.00 81.62 104 ASP A N 1
ATOM 805 C CA . ASP A 1 104 ? 17.454 12.169 -22.054 1.00 81.62 104 ASP A CA 1
ATOM 806 C C . ASP A 1 104 ? 16.826 12.160 -23.464 1.00 81.62 104 ASP A C 1
ATOM 808 O O . ASP A 1 104 ? 17.402 11.578 -24.386 1.00 81.62 104 ASP A O 1
ATOM 812 N N . GLY A 1 105 ? 15.628 12.737 -23.617 1.00 68.50 105 GLY A N 1
ATOM 813 C CA . GLY A 1 105 ? 14.819 12.727 -24.843 1.00 68.50 105 GLY A CA 1
ATOM 814 C C . GLY A 1 105 ? 15.161 13.786 -25.882 1.00 68.50 105 GLY A C 1
ATOM 815 O O . GLY A 1 105 ? 15.786 14.815 -25.542 1.00 68.50 105 GLY A O 1
#

Sequence (105 a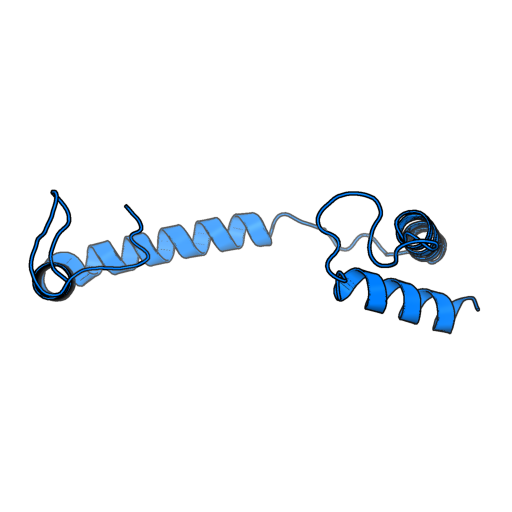a):
WGGTYFPRDARYGRPGFIQVLEAVDKAWREKQQSLAESADGLTAHVEQRLAGANGKAALDHDTLADLGGRIDGMIDRDLGGLRGAPKFPNAPFMHSLWLSWLRDG

Radius of gyration: 23.7 Å; chains: 1; bounding box: 52×32×59 Å

Foldseek 3Di:
DDDPDADCPDDDNGHHPVVVVVVVVCCCVPPVVVVVVVVVVVVVVVCVVVVPDDDPPPCDPVNLLVLLVVLVVQADPPPGAGDDPPRDHDPVSVVSNVVSVVVPD

Secondary structure (DSSP, 8-state):
---S---SS-BTTBPPHHHHHHHHHHHHHHHHHHHHHHHHHHHHHHHHHHHSS-S-----HHHHHHHHHHHHTTB-TTTSSBSSS--S--HHHHHHHHHHHHHH-

pLDDT: mean 81.97, std 10.17, range [41.38, 92.19]